Protein AF-A0A948ALK9-F1 (afdb_monomer_lite)

Foldseek 3Di:
DADDDDPAAQADPPQKDWDFAPDADVNGGPIDIDAGDPPGWFKDKDFDDDDQVQFQQQPVDDPVPPPDNRRGTHMDMDTGPPDDDPPPDPDDDDDD

Radius of gyration: 16.86 Å; chains: 1; bounding box: 43×47×36 Å

Secondary structure (DSSP, 8-state):
-BPPPBTTB---TTSS-EE--SS-BTTB---EEPPPPTT--EEEEEE----GGG---SSS--SS-SS-SS-PPPEEEEEE------TT-S------

pLDDT: mean 86.67, std 11.06, range [55.62, 95.69]

Sequence (96 aa):
TFFSQTADNQLANGETTASFNATLIAGNGNLRFSAPGAGNFGFMDLSIAAPAWLKFNWDGVDQGGDGNWLDDDPRARATFGKRRGSDKVIIRREIY

Structure (mmCIF, N/CA/C/O backbone):
data_AF-A0A948ALK9-F1
#
_entry.id   AF-A0A948ALK9-F1
#
loop_
_atom_site.group_PDB
_atom_site.id
_atom_site.type_symbol
_atom_site.label_atom_id
_atom_site.label_alt_id
_atom_site.label_comp_id
_atom_site.label_asym_id
_atom_site.label_entity_id
_atom_site.label_seq_id
_atom_site.pdbx_PDB_ins_code
_atom_site.Cartn_x
_atom_site.Cartn_y
_atom_site.Cartn_z
_atom_site.occupancy
_atom_site.B_iso_or_equiv
_atom_site.auth_seq_id
_atom_site.auth_comp_id
_atom_site.auth_asym_id
_atom_site.auth_atom_id
_atom_site.pdbx_PDB_model_num
ATOM 1 N N . THR A 1 1 ? 7.307 -0.737 5.703 1.00 90.69 1 THR A N 1
ATOM 2 C CA . THR A 1 1 ? 7.859 0.142 6.743 1.00 90.69 1 THR A CA 1
ATOM 3 C C . THR A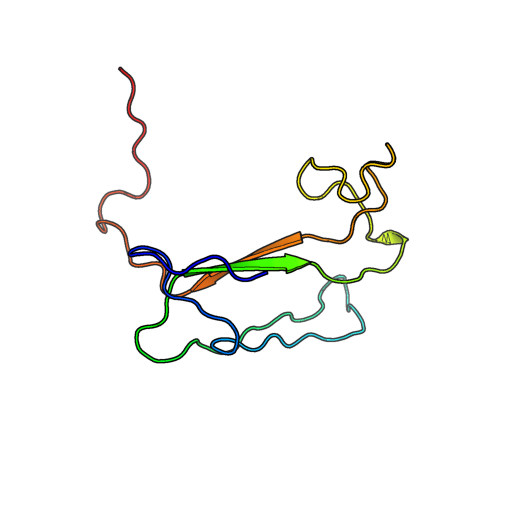 1 1 ? 6.766 0.625 7.665 1.00 90.69 1 THR A C 1
ATOM 5 O O . THR A 1 1 ? 5.825 1.268 7.211 1.00 90.69 1 THR A O 1
ATOM 8 N N . PHE A 1 2 ? 6.881 0.294 8.950 1.00 92.38 2 PHE A N 1
ATOM 9 C CA . PHE A 1 2 ? 6.049 0.873 10.005 1.00 92.38 2 PHE A CA 1
ATOM 10 C C . PHE A 1 2 ? 6.690 2.162 10.516 1.00 92.38 2 PHE A C 1
ATOM 12 O O . PHE A 1 2 ? 7.914 2.296 10.502 1.00 92.38 2 PHE A O 1
ATOM 19 N N . PHE A 1 3 ? 5.857 3.093 10.964 1.00 93.50 3 PHE A N 1
ATOM 20 C CA . PHE A 1 3 ? 6.293 4.357 11.546 1.00 93.50 3 PHE A CA 1
ATOM 21 C C . PHE A 1 3 ? 6.200 4.303 13.069 1.00 93.50 3 PHE A C 1
ATOM 23 O O . PHE A 1 3 ? 5.466 3.480 13.616 1.00 93.50 3 PHE A O 1
ATOM 30 N N . SER A 1 4 ? 6.932 5.191 13.751 1.00 94.06 4 SER A N 1
ATOM 31 C CA . SER A 1 4 ? 6.828 5.326 15.207 1.00 94.06 4 SER A CA 1
ATOM 32 C C . SER A 1 4 ? 5.376 5.563 15.623 1.00 94.06 4 SER A C 1
ATOM 34 O O . SER A 1 4 ? 4.627 6.266 14.931 1.00 94.06 4 SER A O 1
ATOM 36 N N . GLN A 1 5 ? 4.981 4.972 16.750 1.00 93.81 5 GLN A N 1
ATOM 37 C CA . GLN A 1 5 ? 3.638 5.155 17.271 1.00 93.81 5 GLN A CA 1
ATOM 38 C C . GLN A 1 5 ? 3.464 6.571 17.837 1.00 93.81 5 GLN A C 1
ATOM 40 O O . GLN A 1 5 ? 4.328 7.105 18.531 1.00 93.81 5 GLN A O 1
ATOM 45 N N . THR A 1 6 ? 2.321 7.178 17.536 1.00 91.69 6 THR A N 1
ATOM 46 C CA . THR A 1 6 ? 1.892 8.510 17.980 1.00 91.69 6 THR A CA 1
ATOM 47 C C . THR A 1 6 ? 0.401 8.479 18.316 1.00 91.69 6 THR A C 1
ATOM 49 O O . THR A 1 6 ? -0.270 7.477 18.074 1.00 91.69 6 THR A O 1
ATOM 52 N N . ALA A 1 7 ? -0.159 9.579 18.825 1.00 87.31 7 ALA A N 1
ATOM 53 C CA . ALA A 1 7 ? -1.603 9.675 19.070 1.00 87.31 7 ALA A CA 1
ATOM 54 C C . ALA A 1 7 ? -2.458 9.377 17.816 1.00 87.31 7 ALA A C 1
ATOM 56 O O . ALA A 1 7 ? -3.557 8.839 17.939 1.00 87.31 7 ALA A O 1
ATOM 57 N N . ASP A 1 8 ? -1.925 9.661 16.623 1.00 86.94 8 ASP A N 1
ATOM 58 C CA . ASP A 1 8 ? -2.614 9.496 15.337 1.00 86.94 8 ASP A CA 1
ATOM 59 C C . ASP A 1 8 ? -2.186 8.235 14.564 1.00 86.94 8 ASP A C 1
ATOM 61 O O . ASP A 1 8 ? -2.784 7.890 13.542 1.00 86.94 8 ASP A O 1
ATOM 65 N N . ASN A 1 9 ? -1.166 7.522 15.046 1.00 92.81 9 ASN A N 1
ATOM 66 C CA . ASN A 1 9 ? -0.671 6.282 14.459 1.00 92.81 9 ASN A CA 1
ATOM 67 C C . ASN A 1 9 ? -0.340 5.273 15.562 1.00 92.81 9 ASN A C 1
ATOM 69 O O . ASN A 1 9 ? 0.707 5.347 16.187 1.00 92.81 9 ASN A O 1
ATOM 73 N N . GLN A 1 10 ? -1.215 4.306 15.788 1.00 94.62 10 GLN A N 1
ATOM 74 C CA . GLN A 1 10 ? -1.019 3.198 16.725 1.00 94.62 10 GLN A CA 1
ATOM 75 C C . GLN A 1 10 ? -0.677 1.875 16.018 1.00 94.62 10 GLN A C 1
ATOM 77 O O . GLN A 1 10 ? -0.595 0.837 16.667 1.00 94.62 10 GLN A O 1
ATOM 82 N N . LEU A 1 11 ? -0.444 1.879 14.703 1.00 94.69 11 LEU A N 1
ATOM 83 C CA . LEU A 1 11 ? -0.144 0.670 13.943 1.00 94.69 11 LEU A CA 1
ATOM 84 C C . LEU A 1 11 ? 1.323 0.254 14.144 1.00 94.69 11 LEU A C 1
ATOM 86 O O . LEU A 1 11 ? 2.233 0.903 13.630 1.00 94.69 11 LEU A O 1
ATOM 90 N N . ALA A 1 12 ? 1.541 -0.846 14.866 1.00 93.88 12 ALA A N 1
ATOM 91 C CA . ALA A 1 12 ? 2.862 -1.427 15.107 1.00 93.88 12 ALA A CA 1
ATOM 92 C C . ALA A 1 12 ? 3.181 -2.601 14.166 1.00 93.88 12 ALA A C 1
ATOM 94 O O . ALA A 1 12 ? 2.307 -3.158 13.498 1.00 93.88 12 ALA A O 1
ATOM 95 N N . ASN A 1 13 ? 4.458 -2.998 14.138 1.00 92.38 13 ASN A N 1
ATOM 96 C CA . ASN A 1 13 ? 4.891 -4.191 13.417 1.00 92.38 13 ASN A CA 1
ATOM 97 C C . ASN A 1 13 ? 4.217 -5.452 13.985 1.00 92.38 13 ASN A C 1
ATOM 99 O O . ASN A 1 13 ? 4.145 -5.617 15.198 1.00 92.38 13 ASN A O 1
ATOM 103 N N . GLY A 1 14 ? 3.762 -6.346 13.107 1.00 91.88 14 GLY A N 1
ATOM 104 C CA . GLY A 1 14 ? 3.054 -7.576 13.485 1.00 91.88 14 GLY A CA 1
ATOM 105 C C . GLY A 1 14 ? 1.540 -7.425 13.659 1.00 91.88 14 GLY A C 1
ATOM 106 O O . GLY A 1 14 ? 0.842 -8.432 13.703 1.00 91.88 14 GLY A O 1
ATOM 107 N N . GLU A 1 15 ? 1.010 -6.200 13.674 1.00 94.25 15 GLU A N 1
ATOM 108 C CA . GLU A 1 15 ? -0.433 -5.965 13.820 1.00 94.25 15 GLU A CA 1
ATOM 109 C C . GLU A 1 15 ? -1.225 -6.281 12.554 1.00 94.25 15 GLU A C 1
ATOM 111 O O . GLU A 1 15 ? -2.391 -6.646 12.612 1.00 94.25 15 GLU A O 1
ATOM 116 N N . THR A 1 16 ? -0.593 -6.174 11.390 1.00 94.25 16 THR A N 1
ATOM 117 C CA . THR A 1 16 ? -1.193 -6.543 10.111 1.00 94.25 16 THR A CA 1
ATOM 118 C C . THR A 1 16 ? -0.246 -7.439 9.333 1.00 94.25 16 THR A C 1
ATOM 120 O O . THR A 1 16 ? 0.963 -7.219 9.308 1.00 94.25 16 THR A O 1
ATOM 123 N N . THR A 1 17 ? -0.809 -8.421 8.637 1.00 92.88 17 THR A N 1
ATOM 124 C CA . THR A 1 17 ? -0.078 -9.327 7.751 1.00 92.88 17 THR A CA 1
ATOM 125 C C . THR A 1 17 ? -0.504 -9.079 6.312 1.00 92.88 17 THR A C 1
ATOM 127 O O . THR A 1 17 ? -1.699 -9.062 6.015 1.00 92.88 17 THR A O 1
ATOM 130 N N . ALA A 1 18 ? 0.467 -8.871 5.423 1.00 91.19 18 ALA A N 1
ATOM 131 C CA . ALA A 1 18 ? 0.224 -8.742 3.991 1.00 91.19 18 ALA A CA 1
ATOM 132 C C . ALA A 1 18 ? 0.164 -10.122 3.319 1.00 91.19 18 ALA A C 1
ATOM 134 O O . ALA A 1 18 ? 0.903 -11.036 3.679 1.00 91.19 18 ALA A O 1
ATOM 135 N N . SER A 1 19 ? -0.684 -10.258 2.304 1.00 91.25 19 SER A N 1
ATOM 136 C CA . SER A 1 19 ? -0.737 -11.420 1.413 1.00 91.25 19 SER A CA 1
ATOM 137 C C . SER A 1 19 ? -0.995 -10.956 -0.016 1.00 91.25 19 SER A C 1
ATOM 139 O O . SER A 1 19 ? -1.744 -10.004 -0.227 1.00 91.25 19 SER A O 1
ATOM 141 N N . PHE A 1 20 ? -0.356 -11.593 -0.993 1.00 89.88 20 PHE A N 1
ATOM 142 C CA . PHE A 1 20 ? -0.528 -11.285 -2.410 1.00 89.88 20 PHE A CA 1
ATOM 143 C C . PHE A 1 20 ? -0.169 -12.505 -3.267 1.00 89.88 20 PHE A C 1
ATOM 145 O O . PHE A 1 20 ? 0.508 -13.428 -2.813 1.00 89.88 20 PHE A O 1
ATOM 152 N N . ASN A 1 21 ? -0.623 -12.498 -4.513 1.00 88.19 21 ASN A N 1
ATOM 153 C CA . ASN A 1 21 ? -0.279 -13.483 -5.526 1.00 88.19 21 ASN A CA 1
ATOM 154 C C . ASN A 1 21 ? 1.039 -13.081 -6.196 1.00 88.19 21 ASN A C 1
ATOM 156 O O . ASN A 1 21 ? 1.153 -11.969 -6.710 1.00 88.19 21 ASN A O 1
ATOM 160 N N . ALA A 1 22 ? 2.005 -14.000 -6.258 1.00 80.69 22 ALA A N 1
ATOM 161 C CA . ALA A 1 22 ? 3.287 -13.751 -6.922 1.00 80.69 22 ALA A CA 1
ATOM 162 C C . ALA A 1 22 ? 3.133 -13.460 -8.428 1.00 80.69 22 ALA A C 1
ATOM 164 O O . ALA A 1 22 ? 3.880 -12.665 -8.992 1.00 80.69 22 ALA A O 1
ATOM 165 N N . THR A 1 23 ? 2.151 -14.086 -9.082 1.00 85.38 23 THR A N 1
ATOM 166 C CA . THR A 1 23 ? 1.821 -13.826 -10.487 1.00 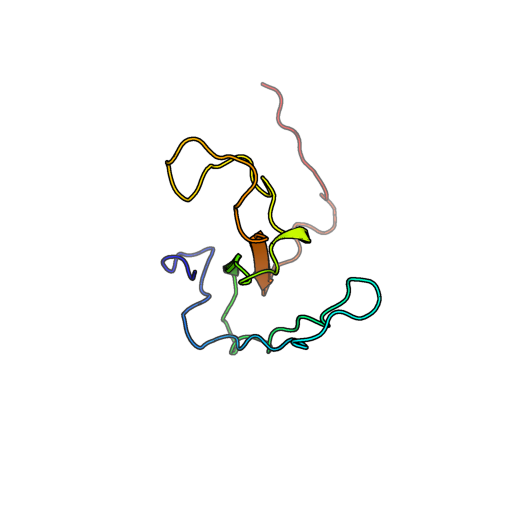85.38 23 THR A CA 1
ATOM 167 C C . THR A 1 23 ? 0.677 -12.827 -10.585 1.00 85.38 23 THR A C 1
ATOM 169 O O . THR A 1 23 ? -0.406 -13.047 -10.040 1.00 85.38 23 THR A O 1
ATOM 172 N N . LEU A 1 24 ? 0.911 -11.749 -11.329 1.00 84.69 24 LEU A N 1
ATOM 173 C CA . LEU A 1 24 ? -0.101 -10.744 -11.629 1.00 84.69 24 LEU A CA 1
ATOM 174 C C . LEU A 1 24 ? -0.979 -11.225 -12.791 1.00 84.69 24 LEU A C 1
ATOM 176 O O . LEU A 1 24 ? -0.469 -11.545 -13.863 1.00 84.69 24 LEU A O 1
ATOM 180 N N . ILE A 1 25 ? -2.299 -11.230 -12.604 1.00 89.06 25 ILE A N 1
ATOM 181 C CA . ILE A 1 25 ? -3.269 -11.511 -13.673 1.00 89.06 25 ILE A CA 1
ATOM 182 C C . ILE A 1 25 ? -3.899 -10.185 -14.087 1.00 89.06 25 ILE A C 1
ATOM 184 O O . ILE A 1 25 ? -4.546 -9.532 -13.271 1.00 89.06 25 ILE A O 1
ATOM 188 N N . ALA A 1 26 ? -3.660 -9.758 -15.331 1.00 88.25 26 ALA A N 1
ATOM 189 C CA . ALA A 1 26 ? -4.055 -8.434 -15.828 1.00 88.25 26 ALA A CA 1
ATOM 190 C C . ALA A 1 26 ? -3.591 -7.276 -14.911 1.00 88.25 26 ALA A C 1
ATOM 192 O O . ALA A 1 26 ? -4.330 -6.330 -14.654 1.00 88.25 26 ALA A O 1
ATOM 193 N N . GLY A 1 27 ? -2.372 -7.385 -14.366 1.00 81.94 27 GLY A N 1
ATOM 194 C CA . GLY A 1 27 ? -1.800 -6.390 -13.450 1.00 81.94 27 GLY A CA 1
ATOM 195 C C . GLY A 1 27 ? -2.312 -6.465 -12.006 1.00 81.94 27 GLY A C 1
ATOM 196 O O . GLY A 1 27 ? -1.901 -5.658 -11.178 1.00 81.94 27 GLY A O 1
ATOM 197 N N . ASN A 1 28 ? -3.173 -7.429 -11.666 1.00 86.88 28 ASN A N 1
ATOM 198 C CA . ASN A 1 28 ? -3.721 -7.574 -10.321 1.00 86.88 28 ASN A CA 1
ATOM 199 C C . ASN A 1 28 ? -3.055 -8.731 -9.557 1.00 86.88 28 ASN A C 1
ATOM 201 O O . ASN A 1 28 ? -3.154 -9.893 -9.955 1.00 86.88 28 ASN A O 1
ATOM 205 N N . GLY A 1 29 ? -2.401 -8.402 -8.439 1.00 88.44 29 GLY A N 1
ATOM 206 C CA . GLY A 1 29 ? -1.779 -9.354 -7.509 1.00 88.44 29 GLY A CA 1
ATOM 207 C C . GLY A 1 29 ? -2.628 -9.681 -6.281 1.00 88.44 29 GLY A C 1
ATOM 208 O O . GLY A 1 29 ? -2.163 -10.390 -5.400 1.00 88.44 29 GLY A O 1
ATOM 209 N N . ASN A 1 30 ? -3.856 -9.167 -6.188 1.00 92.06 30 ASN A N 1
ATOM 210 C CA . ASN A 1 30 ? -4.776 -9.377 -5.067 1.00 92.06 30 ASN A CA 1
ATOM 211 C C . ASN A 1 30 ? -4.127 -9.102 -3.695 1.00 92.06 30 ASN A C 1
ATOM 213 O O . ASN A 1 30 ? -4.271 -9.893 -2.764 1.00 92.06 30 ASN A O 1
ATOM 217 N N . LEU A 1 31 ? -3.392 -7.988 -3.589 1.00 90.38 31 LEU A N 1
ATOM 218 C CA . LEU A 1 31 ? -2.767 -7.556 -2.341 1.00 90.38 31 LEU A CA 1
ATOM 219 C C . LEU A 1 31 ? -3.838 -7.305 -1.273 1.00 90.38 31 LEU A C 1
ATOM 221 O O . LEU A 1 31 ? -4.751 -6.499 -1.463 1.00 90.38 31 LEU A O 1
ATOM 225 N N . ARG A 1 32 ? -3.708 -7.986 -0.138 1.00 93.00 32 ARG A N 1
ATOM 226 C CA . ARG A 1 32 ? -4.606 -7.888 1.014 1.00 93.00 32 ARG A CA 1
ATOM 227 C C . ARG A 1 32 ? -3.815 -7.760 2.301 1.00 93.00 32 ARG A C 1
ATOM 229 O O . ARG A 1 32 ? -2.723 -8.307 2.425 1.00 93.00 32 ARG A O 1
ATOM 236 N N . PHE A 1 33 ? -4.433 -7.106 3.273 1.00 93.81 33 PHE A N 1
ATOM 237 C CA . PHE A 1 33 ? -3.935 -6.982 4.634 1.00 93.81 33 PHE A CA 1
ATOM 238 C C . PHE A 1 33 ? -4.944 -7.592 5.606 1.00 93.81 33 PHE A C 1
ATOM 240 O O . PHE A 1 33 ? -6.153 -7.440 5.412 1.00 93.81 33 PHE A O 1
ATOM 247 N N . SER A 1 34 ? -4.464 -8.283 6.640 1.00 94.88 34 SER A N 1
ATOM 248 C CA . SER A 1 34 ? -5.319 -8.665 7.764 1.00 94.88 34 SER A CA 1
ATOM 249 C C . SER A 1 34 ? -5.800 -7.420 8.512 1.00 94.88 34 SER A C 1
ATOM 251 O O . SER A 1 34 ? -5.142 -6.381 8.511 1.00 94.88 34 SER A O 1
ATOM 253 N N . ALA A 1 35 ? -6.956 -7.516 9.166 1.00 92.69 35 ALA A N 1
ATOM 254 C CA . ALA A 1 35 ? 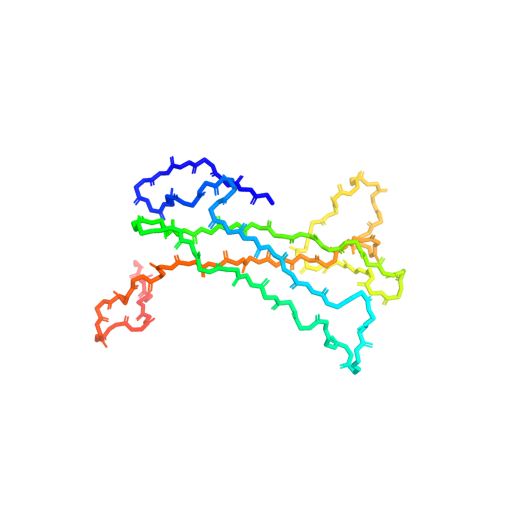-7.383 -6.456 10.069 1.00 92.69 35 ALA A CA 1
ATOM 255 C C . ALA A 1 35 ? -6.373 -6.332 11.230 1.00 92.69 35 ALA A C 1
ATOM 257 O O . ALA A 1 35 ? -5.998 -7.368 11.787 1.00 92.69 35 ALA A O 1
ATOM 258 N N . PRO A 1 36 ? -5.947 -5.110 11.598 1.00 93.50 36 PRO A N 1
ATOM 259 C CA . PRO A 1 36 ? -5.166 -4.887 12.806 1.00 93.50 36 PRO A CA 1
ATOM 260 C C . PRO A 1 36 ? -5.911 -5.293 14.077 1.00 93.50 36 PRO A C 1
ATOM 262 O O . PRO A 1 36 ? -7.145 -5.335 14.087 1.00 93.50 36 PRO A O 1
ATOM 265 N N . GLY A 1 37 ? -5.167 -5.555 15.157 1.00 89.44 37 GLY A N 1
ATOM 266 C CA . GLY A 1 37 ? -5.740 -5.824 16.475 1.00 89.44 37 GLY A CA 1
ATOM 267 C C . GLY A 1 37 ? -6.674 -4.711 16.974 1.00 89.44 37 GLY A C 1
ATOM 268 O O . GLY A 1 37 ? -6.641 -3.568 16.511 1.00 89.44 37 GLY A O 1
ATOM 269 N N . ALA A 1 38 ? -7.541 -5.042 17.935 1.00 88.81 38 ALA A N 1
ATOM 270 C CA . ALA A 1 38 ? -8.483 -4.080 18.503 1.00 88.81 38 ALA A CA 1
ATOM 271 C C . ALA A 1 38 ? -7.746 -2.865 19.095 1.00 88.81 38 ALA A C 1
ATOM 273 O O . ALA A 1 38 ? -6.842 -3.016 19.909 1.00 88.81 38 ALA A O 1
ATOM 274 N N . GLY A 1 39 ? -8.156 -1.659 18.694 1.00 87.12 39 GLY A N 1
ATOM 275 C CA . GLY A 1 39 ? -7.513 -0.411 19.120 1.00 87.12 39 GLY A CA 1
ATOM 276 C C . GLY A 1 39 ? -6.333 0.033 18.251 1.00 87.12 39 GLY A C 1
ATOM 277 O O . GLY A 1 39 ? -5.889 1.168 18.405 1.00 87.12 39 GLY A O 1
ATOM 278 N N . ASN A 1 40 ? -5.894 -0.783 17.287 1.00 92.44 40 ASN A N 1
ATOM 279 C CA . ASN A 1 40 ? -4.772 -0.458 16.412 1.00 92.44 40 ASN A CA 1
ATOM 280 C C . ASN A 1 40 ? -5.265 0.208 15.121 1.00 92.44 40 ASN A C 1
ATOM 282 O O . ASN A 1 40 ? -6.081 -0.325 14.368 1.00 92.44 40 ASN A O 1
ATOM 286 N N . PHE A 1 41 ? -4.778 1.418 14.874 1.00 92.75 41 PHE A N 1
ATOM 287 C CA . PHE A 1 41 ? -5.108 2.250 13.716 1.00 92.75 41 PHE A CA 1
ATOM 288 C C . PHE A 1 41 ? -3.862 2.997 13.266 1.00 92.75 41 PHE A C 1
ATOM 290 O O . PHE A 1 41 ? -2.929 3.150 14.043 1.00 92.75 41 PHE A O 1
ATOM 297 N N . GLY A 1 42 ? -3.838 3.498 12.039 1.00 93.62 42 GLY A N 1
ATOM 298 C CA . GLY A 1 42 ? -2.689 4.232 11.524 1.00 93.62 42 GLY A CA 1
ATOM 299 C C . GLY A 1 42 ? -2.299 3.767 10.136 1.00 93.62 42 GLY A C 1
ATOM 300 O O . GLY A 1 42 ? -3.162 3.378 9.352 1.00 93.62 42 GLY A O 1
ATOM 301 N N . PHE A 1 43 ? -1.015 3.832 9.805 1.00 93.94 43 PHE A N 1
ATOM 302 C CA . PHE A 1 43 ? -0.558 3.583 8.442 1.00 93.94 43 PHE A CA 1
ATOM 303 C C . PHE A 1 43 ? 0.824 2.944 8.385 1.00 93.94 43 PHE A C 1
ATOM 305 O O . PHE A 1 43 ? 1.632 3.041 9.308 1.00 93.94 43 PHE A O 1
ATOM 312 N N . MET A 1 44 ? 1.096 2.306 7.254 1.00 93.75 44 MET A N 1
ATOM 313 C CA . MET A 1 44 ? 2.415 1.807 6.904 1.00 93.75 44 MET A CA 1
ATOM 314 C C . MET A 1 44 ? 2.667 2.017 5.416 1.00 93.75 44 MET A C 1
ATOM 316 O O . MET A 1 44 ? 1.736 1.955 4.609 1.00 93.75 44 MET A O 1
ATOM 320 N N . ASP A 1 45 ? 3.932 2.205 5.065 1.00 92.94 45 ASP A N 1
ATOM 321 C CA . ASP A 1 45 ? 4.352 2.225 3.667 1.00 92.94 45 ASP A CA 1
ATOM 322 C C . ASP A 1 45 ? 4.807 0.834 3.260 1.00 92.94 45 ASP A C 1
ATOM 324 O O . ASP A 1 45 ? 5.412 0.105 4.049 1.00 92.94 45 ASP A O 1
ATOM 328 N N . LEU A 1 46 ? 4.510 0.444 2.033 1.00 90.25 46 LEU A N 1
ATOM 329 C CA . LEU A 1 46 ? 4.960 -0.807 1.453 1.00 90.25 46 LEU A CA 1
ATOM 330 C C . LEU A 1 46 ? 5.716 -0.539 0.156 1.00 90.25 46 LEU A C 1
ATOM 332 O O . LEU A 1 46 ? 5.400 0.393 -0.580 1.00 90.25 46 LEU A O 1
ATOM 336 N N . SER A 1 47 ? 6.696 -1.396 -0.094 1.00 90.38 47 SER A N 1
ATOM 337 C CA . SER A 1 47 ? 7.353 -1.556 -1.383 1.00 90.38 47 SER A CA 1
ATOM 338 C C . SER A 1 47 ? 7.256 -3.030 -1.764 1.00 90.38 47 SER A C 1
ATOM 340 O O . SER A 1 47 ? 7.313 -3.896 -0.882 1.00 90.38 47 SER A O 1
ATOM 342 N N . ILE A 1 48 ? 7.048 -3.314 -3.046 1.00 85.44 48 ILE A N 1
ATOM 343 C CA . ILE A 1 48 ? 6.954 -4.678 -3.568 1.00 85.44 48 ILE A CA 1
ATOM 344 C C . ILE A 1 48 ? 8.086 -4.870 -4.560 1.00 85.44 48 ILE A C 1
ATOM 346 O O . ILE A 1 48 ? 8.119 -4.179 -5.570 1.00 85.44 48 ILE A O 1
ATOM 350 N N . ALA A 1 49 ? 8.948 -5.855 -4.305 1.00 87.62 49 ALA A N 1
ATOM 351 C CA . ALA A 1 49 ? 9.970 -6.261 -5.260 1.00 87.62 49 ALA A CA 1
ATOM 352 C C . ALA A 1 49 ? 9.304 -6.632 -6.590 1.00 87.62 49 ALA A C 1
ATOM 354 O O . ALA A 1 49 ? 8.559 -7.616 -6.672 1.00 87.62 49 ALA A O 1
ATOM 355 N N . ALA A 1 50 ? 9.542 -5.819 -7.613 1.00 83.75 50 ALA A N 1
ATOM 356 C CA . ALA A 1 50 ? 8.830 -5.915 -8.870 1.00 83.75 50 ALA A CA 1
ATOM 357 C C . ALA A 1 50 ? 9.732 -6.415 -10.005 1.00 83.75 50 ALA A C 1
ATOM 359 O O . ALA A 1 50 ? 10.945 -6.186 -10.010 1.00 83.75 50 ALA A O 1
ATOM 360 N N . PRO A 1 51 ? 9.156 -7.093 -11.015 1.00 86.19 51 PRO A N 1
ATOM 361 C CA . PRO A 1 51 ? 9.862 -7.354 -12.261 1.00 86.19 51 PRO A CA 1
ATOM 362 C C . PRO A 1 51 ? 10.344 -6.052 -12.910 1.00 86.19 51 PRO A C 1
ATOM 364 O O . PRO A 1 51 ? 9.687 -5.021 -12.788 1.00 86.19 51 PRO A O 1
ATOM 367 N N . ALA A 1 52 ? 11.429 -6.118 -13.687 1.00 90.62 52 ALA A N 1
ATOM 368 C CA . ALA A 1 52 ? 12.049 -4.936 -14.296 1.00 90.62 52 ALA A CA 1
ATOM 369 C C . ALA A 1 52 ? 11.082 -4.055 -15.108 1.00 90.62 52 ALA A C 1
ATOM 371 O O . ALA A 1 52 ? 11.208 -2.840 -15.100 1.00 90.62 52 ALA A O 1
ATOM 372 N N . TRP A 1 53 ? 10.087 -4.652 -15.766 1.00 89.00 53 TRP A N 1
ATOM 373 C CA . TRP A 1 53 ? 9.095 -3.922 -16.561 1.00 89.00 53 TRP A CA 1
ATOM 374 C C . TRP A 1 53 ? 8.086 -3.110 -15.730 1.00 89.00 53 TRP A C 1
ATOM 376 O O . TRP A 1 53 ? 7.352 -2.309 -16.300 1.00 89.00 53 TRP A O 1
ATOM 386 N N . LEU A 1 54 ? 8.013 -3.329 -14.413 1.00 88.00 54 LEU A N 1
ATOM 387 C CA . LEU A 1 54 ? 7.127 -2.613 -13.488 1.00 88.00 54 LEU A CA 1
ATOM 388 C C . LEU A 1 54 ? 7.894 -1.603 -12.615 1.00 88.00 54 LEU A C 1
ATOM 390 O O . LEU A 1 54 ? 7.293 -0.881 -11.819 1.00 88.00 54 LEU A O 1
ATOM 394 N N . LYS A 1 55 ? 9.219 -1.542 -12.763 1.00 93.44 55 LYS A N 1
ATOM 395 C CA . LYS A 1 55 ? 10.040 -0.540 -12.091 1.00 93.44 55 LYS A CA 1
ATOM 396 C C . LYS A 1 55 ? 9.854 0.826 -12.748 1.00 93.44 55 LYS A C 1
ATOM 398 O O . LYS A 1 55 ? 9.748 0.912 -13.972 1.00 93.44 55 LYS A O 1
ATOM 403 N N . PHE A 1 56 ? 9.722 1.864 -11.926 1.00 94.62 56 PHE A N 1
ATOM 404 C CA . PHE A 1 56 ? 9.460 3.234 -12.371 1.00 94.62 56 PHE A CA 1
ATOM 405 C C . PHE A 1 56 ? 9.637 4.238 -11.220 1.00 94.62 56 PHE A C 1
ATOM 407 O O . PHE A 1 56 ? 9.705 3.848 -10.060 1.00 94.62 56 PHE A O 1
ATOM 414 N N . ASN A 1 57 ? 9.605 5.540 -11.522 1.00 94.50 57 ASN A N 1
ATOM 415 C CA . ASN A 1 57 ? 9.535 6.595 -10.510 1.00 94.50 57 ASN A CA 1
ATOM 416 C C . ASN A 1 57 ? 8.119 6.715 -9.906 1.00 94.50 57 ASN A C 1
ATOM 418 O O . ASN A 1 57 ? 7.303 7.521 -10.361 1.00 94.50 57 ASN A O 1
ATOM 422 N N . TRP A 1 58 ? 7.792 5.888 -8.914 1.00 91.75 58 TRP A N 1
ATOM 423 C CA . TRP A 1 58 ? 6.432 5.808 -8.362 1.00 91.75 58 TRP A CA 1
ATOM 424 C C . TRP A 1 58 ? 6.047 6.957 -7.423 1.00 91.75 58 TRP A C 1
ATOM 426 O O . TRP A 1 58 ? 4.863 7.283 -7.325 1.00 91.75 58 TRP A O 1
ATOM 436 N N . ASP A 1 59 ? 7.011 7.557 -6.724 1.00 91.06 59 ASP A N 1
ATOM 437 C CA . ASP A 1 59 ? 6.767 8.567 -5.684 1.00 91.06 59 ASP A CA 1
ATOM 438 C C . ASP A 1 59 ? 7.598 9.853 -5.841 1.00 91.06 59 ASP A C 1
ATOM 440 O O . ASP A 1 59 ? 7.485 10.765 -5.019 1.00 91.06 59 ASP A O 1
ATOM 444 N N . GLY A 1 60 ? 8.380 9.972 -6.916 1.00 92.19 60 GLY A N 1
ATOM 445 C CA . GLY A 1 60 ? 9.217 11.137 -7.194 1.00 92.19 60 GLY A CA 1
ATOM 446 C C . GLY A 1 60 ? 10.583 11.114 -6.502 1.00 92.19 60 GLY A C 1
ATOM 447 O O . GLY A 1 60 ? 11.284 12.123 -6.570 1.00 92.19 60 GLY A O 1
ATOM 448 N N . VAL A 1 61 ? 10.958 10.021 -5.834 1.00 92.62 61 VAL A N 1
ATOM 449 C CA . VAL A 1 61 ? 12.211 9.890 -5.077 1.00 92.62 61 VAL A CA 1
ATOM 450 C C . VAL A 1 61 ? 13.071 8.796 -5.697 1.00 92.62 61 VAL A C 1
ATOM 452 O O . VAL A 1 61 ? 12.590 7.683 -5.819 1.00 92.62 61 VAL A O 1
ATOM 455 N N . ASP A 1 62 ? 14.339 9.085 -5.997 1.00 93.81 62 ASP A N 1
ATOM 456 C CA . ASP A 1 62 ? 15.344 8.063 -6.330 1.00 93.81 62 ASP A CA 1
ATOM 457 C C . ASP A 1 62 ? 15.778 7.352 -5.042 1.00 93.81 62 ASP A C 1
ATOM 459 O O . ASP A 1 62 ? 16.396 7.957 -4.157 1.00 93.81 62 ASP A O 1
ATOM 463 N N . GLN A 1 63 ? 15.400 6.084 -4.895 1.00 91.31 63 GLN A N 1
ATOM 464 C CA . GLN A 1 63 ? 15.638 5.359 -3.646 1.00 91.31 63 GLN A CA 1
ATOM 465 C C . GLN A 1 63 ? 16.994 4.661 -3.609 1.00 91.31 63 GLN A C 1
ATOM 467 O O . GLN A 1 63 ? 17.468 4.347 -2.511 1.00 91.31 63 GLN A O 1
ATOM 472 N N . GLY A 1 64 ? 17.620 4.455 -4.769 1.00 90.75 64 GLY A N 1
ATOM 473 C CA . GLY A 1 64 ? 19.016 4.042 -4.884 1.00 90.75 64 GLY A CA 1
ATOM 474 C C . GLY A 1 64 ? 19.990 5.193 -4.623 1.00 90.75 64 GLY A C 1
ATOM 475 O O . GLY A 1 64 ? 21.102 4.962 -4.146 1.00 90.75 64 GLY A O 1
ATOM 476 N N . GLY A 1 65 ? 19.561 6.430 -4.883 1.00 94.69 65 GLY A N 1
ATOM 477 C CA . GLY A 1 65 ? 20.410 7.618 -4.854 1.00 94.69 65 GLY A CA 1
ATOM 478 C C . GLY A 1 65 ? 21.516 7.568 -5.911 1.00 94.69 65 GLY A C 1
ATOM 479 O O . GLY A 1 65 ? 22.586 8.146 -5.702 1.00 94.69 65 GLY A O 1
ATOM 480 N N . ASP A 1 66 ? 21.299 6.829 -6.998 1.00 95.69 66 ASP A N 1
ATOM 481 C CA . ASP A 1 66 ? 22.289 6.546 -8.037 1.00 95.69 66 ASP A CA 1
ATOM 482 C C . ASP A 1 66 ? 22.082 7.378 -9.316 1.00 95.69 66 ASP A C 1
ATOM 484 O O . ASP A 1 66 ? 22.896 7.324 -10.243 1.00 95.69 66 ASP A O 1
ATOM 488 N N . GLY A 1 67 ? 21.037 8.210 -9.347 1.00 94.94 67 GLY A N 1
ATOM 489 C CA . GLY A 1 67 ? 20.676 9.049 -10.480 1.00 94.94 67 GLY A CA 1
ATOM 490 C C . GLY A 1 67 ? 19.854 8.328 -11.547 1.00 94.94 67 GLY A C 1
ATOM 491 O O . GLY A 1 67 ? 19.505 8.960 -12.550 1.00 94.94 67 GLY A O 1
ATOM 492 N N . ASN A 1 68 ? 19.517 7.052 -11.356 1.00 94.56 68 ASN A N 1
ATOM 493 C CA . ASN A 1 68 ? 18.529 6.347 -12.152 1.00 94.56 68 ASN A CA 1
ATOM 494 C C . ASN A 1 68 ? 17.159 6.469 -11.480 1.00 94.56 68 ASN A C 1
ATOM 496 O O . ASN A 1 68 ? 16.895 5.921 -10.428 1.00 94.56 68 ASN A O 1
ATOM 500 N N . TRP A 1 69 ? 16.251 7.215 -12.099 1.00 93.19 69 TRP A N 1
ATOM 501 C CA . TRP A 1 69 ? 14.952 7.500 -11.486 1.00 93.19 69 TRP A CA 1
ATOM 502 C C . TRP A 1 69 ? 13.896 6.446 -11.837 1.00 93.19 69 TRP A C 1
ATOM 504 O O . TRP A 1 69 ? 12.764 6.542 -11.380 1.00 93.19 69 TRP A O 1
ATOM 514 N N . LEU A 1 70 ? 14.199 5.505 -12.738 1.00 94.44 70 LEU A N 1
ATOM 515 C CA . LEU A 1 70 ? 13.202 4.636 -13.378 1.00 94.44 70 LEU A CA 1
ATOM 516 C C . LEU A 1 70 ? 13.354 3.152 -13.016 1.00 94.44 70 LEU A C 1
ATOM 518 O O . LEU A 1 70 ? 12.729 2.309 -13.655 1.00 94.44 70 LEU A O 1
ATOM 522 N N . ASP A 1 71 ? 14.162 2.814 -12.017 1.00 94.75 71 ASP A N 1
ATOM 523 C CA . ASP A 1 71 ? 14.436 1.437 -11.586 1.00 94.75 71 ASP A CA 1
ATOM 524 C C . ASP A 1 71 ? 13.959 1.116 -10.160 1.00 94.75 71 ASP A C 1
ATOM 526 O O . ASP A 1 71 ? 14.261 0.042 -9.616 1.00 94.75 71 ASP A O 1
ATOM 530 N N . ASP A 1 72 ? 13.127 1.989 -9.605 1.00 94.19 72 ASP A N 1
ATOM 531 C CA . ASP A 1 72 ? 12.538 1.834 -8.286 1.00 94.19 72 ASP A CA 1
ATOM 532 C C . ASP A 1 72 ? 11.319 0.900 -8.272 1.00 94.19 72 ASP A C 1
ATOM 534 O O . ASP A 1 72 ? 10.521 0.819 -9.215 1.00 94.19 72 ASP A O 1
ATOM 538 N N . ASP A 1 73 ? 11.174 0.174 -7.163 1.00 92.94 73 ASP A N 1
ATOM 539 C CA . ASP A 1 73 ? 10.049 -0.727 -6.919 1.00 92.94 73 ASP A CA 1
ATOM 540 C C . ASP A 1 73 ? 8.742 0.054 -6.641 1.00 92.94 73 ASP A C 1
ATOM 542 O O . ASP A 1 73 ? 8.775 1.121 -6.021 1.00 92.94 73 ASP A O 1
ATOM 546 N N . PRO A 1 74 ? 7.564 -0.478 -7.026 1.00 90.50 74 PRO A N 1
ATOM 547 C CA . PRO A 1 74 ? 6.265 0.098 -6.697 1.00 90.50 74 PRO A CA 1
ATOM 548 C C . PRO A 1 74 ? 6.073 0.337 -5.205 1.00 90.50 74 PRO A C 1
ATOM 550 O O . PRO A 1 74 ? 6.249 -0.570 -4.385 1.00 90.50 74 PRO A O 1
ATOM 553 N N . ARG A 1 75 ? 5.610 1.544 -4.869 1.00 90.19 75 ARG A N 1
ATOM 554 C CA . ARG A 1 75 ? 5.339 1.972 -3.495 1.00 90.19 75 ARG A CA 1
ATOM 555 C C . ARG A 1 75 ? 3.893 2.380 -3.290 1.00 90.19 75 ARG A C 1
ATOM 557 O O . ARG A 1 75 ? 3.255 2.962 -4.163 1.00 90.19 75 ARG A O 1
ATOM 564 N N . ALA A 1 76 ? 3.374 2.083 -2.105 1.00 89.31 76 ALA A N 1
ATOM 565 C CA . ALA A 1 76 ? 2.035 2.486 -1.694 1.00 89.31 76 ALA A CA 1
ATOM 566 C C . ALA A 1 76 ? 1.943 2.640 -0.172 1.00 89.31 76 ALA A C 1
ATOM 568 O O . ALA A 1 76 ? 2.749 2.088 0.574 1.00 89.31 76 ALA A O 1
ATOM 569 N N . ARG A 1 77 ? 0.909 3.350 0.293 1.00 92.25 77 ARG A N 1
ATOM 570 C CA . ARG A 1 77 ? 0.563 3.461 1.716 1.00 92.25 77 ARG A CA 1
ATOM 571 C C . ARG A 1 77 ? -0.717 2.693 2.021 1.00 92.25 77 ARG A C 1
ATOM 573 O O . ARG A 1 77 ? -1.763 2.975 1.440 1.00 92.25 77 ARG A O 1
ATOM 580 N N . ALA A 1 78 ? -0.654 1.784 2.989 1.00 92.19 78 ALA A N 1
ATOM 581 C CA . ALA A 1 78 ? -1.829 1.158 3.589 1.00 92.19 78 ALA A CA 1
ATOM 582 C C . ALA A 1 78 ? -2.250 1.945 4.839 1.00 92.19 78 ALA A C 1
ATOM 584 O O . ALA A 1 78 ? -1.403 2.386 5.614 1.00 92.19 78 ALA A O 1
ATOM 585 N N . THR A 1 79 ? -3.553 2.155 5.036 1.00 92.81 79 THR A N 1
ATOM 586 C CA . THR A 1 79 ? -4.098 2.910 6.179 1.00 92.81 79 THR A CA 1
ATOM 587 C C . THR A 1 79 ? -5.268 2.159 6.800 1.00 92.81 79 THR A C 1
ATOM 589 O O . THR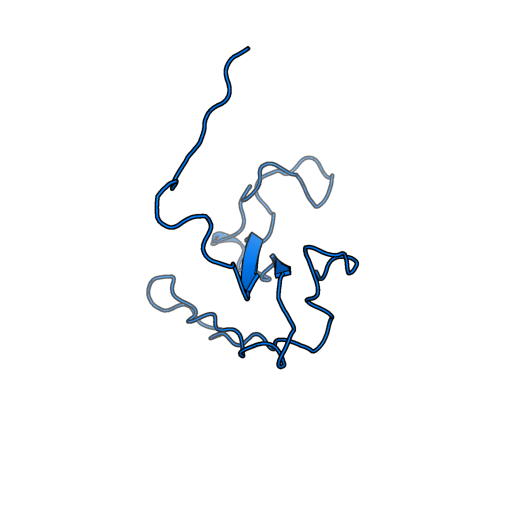 A 1 79 ? -6.167 1.707 6.094 1.00 92.81 79 THR A O 1
ATOM 592 N N . PHE A 1 80 ? -5.283 2.080 8.127 1.00 91.75 80 PHE A N 1
ATOM 593 C CA . PHE A 1 80 ? -6.267 1.368 8.931 1.00 91.75 80 PHE A CA 1
ATOM 594 C C . PHE A 1 80 ? -6.903 2.295 9.956 1.00 91.75 80 PHE A C 1
ATOM 596 O O . PHE A 1 80 ? -6.268 3.219 10.462 1.00 91.75 80 PHE A O 1
ATOM 603 N N . GLY A 1 81 ? -8.167 2.031 10.288 1.00 85.06 81 GLY A N 1
ATOM 604 C CA . GLY A 1 81 ? -8.861 2.766 11.343 1.00 85.06 81 GLY A CA 1
ATOM 605 C C . GLY A 1 81 ? -9.007 4.263 11.063 1.00 85.06 81 GLY A C 1
ATOM 606 O O . GLY A 1 81 ? -9.108 5.041 12.010 1.00 85.06 81 GLY A O 1
ATOM 607 N N . LYS A 1 82 ? -9.027 4.676 9.783 1.00 70.38 82 LYS A N 1
ATOM 608 C CA . LYS A 1 82 ? -9.321 6.058 9.388 1.00 70.38 82 LYS A CA 1
ATOM 609 C C . LYS A 1 82 ? -10.709 6.407 9.925 1.00 70.38 82 LYS A C 1
ATOM 611 O O . LYS A 1 82 ? -11.724 5.967 9.388 1.00 70.38 82 LYS A O 1
ATOM 616 N N . ARG A 1 83 ? -10.743 7.138 11.039 1.00 63.88 83 ARG A N 1
ATOM 617 C CA . ARG A 1 83 ? -11.992 7.585 11.652 1.00 63.88 83 ARG A CA 1
ATOM 618 C C . ARG A 1 83 ? -12.668 8.540 10.675 1.00 63.88 83 ARG A C 1
ATOM 620 O O . ARG A 1 83 ? -11.996 9.326 10.004 1.00 63.88 83 ARG A O 1
ATOM 627 N N . ARG A 1 84 ? -13.994 8.456 10.576 1.00 55.62 84 ARG A N 1
ATOM 628 C CA . ARG A 1 84 ? -14.792 9.467 9.878 1.00 55.62 84 ARG A CA 1
ATOM 629 C C . ARG A 1 84 ? -14.388 10.825 10.466 1.00 55.62 84 ARG A C 1
ATOM 631 O O . ARG A 1 84 ? -14.411 10.991 11.685 1.00 55.62 84 ARG A O 1
ATOM 638 N N . GLY A 1 85 ? -13.987 11.773 9.617 1.00 58.50 85 GLY A N 1
ATOM 639 C CA . GLY A 1 85 ? -14.061 13.182 10.003 1.00 58.50 85 GLY A CA 1
ATOM 640 C C . GLY A 1 85 ? -15.520 13.538 10.307 1.00 58.50 85 GLY A C 1
ATOM 641 O O . GLY A 1 85 ? -16.403 12.696 10.139 1.00 58.50 85 GLY A O 1
ATOM 642 N N . SER A 1 86 ? -15.800 14.776 10.726 1.00 56.25 86 SER A N 1
ATOM 643 C CA . SER A 1 86 ? -17.193 15.244 10.789 1.00 56.25 86 SER A CA 1
ATOM 644 C C . SER A 1 86 ? -17.918 14.837 9.505 1.00 56.25 86 SER A C 1
ATOM 646 O O . SER A 1 86 ? -17.452 15.173 8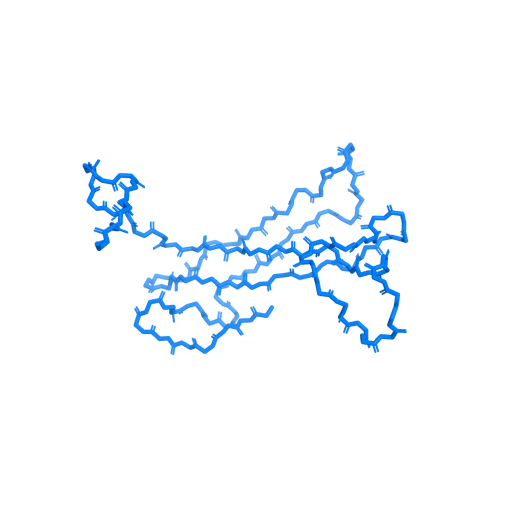.416 1.00 56.25 86 SER A O 1
ATOM 648 N N . ASP A 1 87 ? -19.049 14.136 9.625 1.00 59.22 87 ASP A N 1
ATOM 649 C CA . ASP A 1 87 ? -19.851 13.663 8.484 1.00 59.22 87 ASP A CA 1
ATOM 650 C C . ASP A 1 87 ? -20.184 14.773 7.478 1.00 59.22 87 ASP A C 1
ATOM 652 O O . ASP A 1 87 ? -20.546 14.495 6.337 1.00 59.22 87 ASP A O 1
ATOM 656 N N . LYS A 1 88 ? -20.064 16.032 7.909 1.00 59.16 88 LYS A N 1
ATOM 657 C CA . LYS A 1 88 ? -20.420 17.237 7.168 1.00 59.16 88 LYS A CA 1
ATOM 658 C C . LYS A 1 88 ? -19.254 17.908 6.442 1.00 59.16 88 LYS A C 1
ATOM 660 O O . LYS A 1 88 ? -19.501 18.851 5.699 1.00 59.16 88 LYS A O 1
ATOM 665 N N . VAL A 1 89 ? -18.004 17.489 6.647 1.00 59.53 89 VAL A N 1
ATOM 666 C CA . VAL A 1 89 ? -16.843 18.160 6.038 1.00 59.53 89 VAL A CA 1
ATOM 6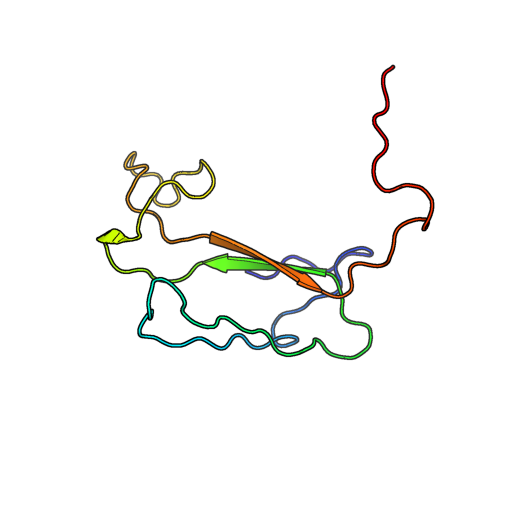67 C C . VAL A 1 89 ? -15.922 17.130 5.399 1.00 59.53 89 VAL A C 1
ATOM 669 O O . VAL A 1 89 ? -15.139 16.467 6.073 1.00 59.53 89 VAL A O 1
ATOM 672 N N . ILE A 1 90 ? -16.025 17.016 4.074 1.00 62.88 90 ILE A N 1
ATOM 673 C CA . ILE A 1 90 ? -15.204 16.111 3.254 1.00 62.88 90 ILE A CA 1
ATOM 674 C C . ILE A 1 90 ? -13.870 16.782 2.871 1.00 62.88 90 ILE A C 1
ATOM 676 O O . ILE A 1 90 ? -12.859 16.099 2.749 1.00 62.88 90 ILE A O 1
ATOM 680 N N . ILE A 1 91 ? -13.843 18.117 2.749 1.00 62.56 91 ILE A N 1
ATOM 681 C CA . ILE A 1 91 ? -12.648 18.934 2.486 1.00 62.56 91 ILE A CA 1
ATOM 682 C C . ILE A 1 91 ? -12.804 20.331 3.107 1.00 62.56 91 ILE A C 1
ATOM 684 O O . ILE A 1 91 ? -13.882 20.920 3.048 1.00 62.56 91 ILE A O 1
ATOM 688 N N . ARG A 1 92 ? -11.723 20.883 3.671 1.00 71.81 92 ARG A N 1
ATOM 689 C CA . ARG A 1 92 ? -11.621 22.292 4.085 1.00 71.81 92 ARG A CA 1
ATOM 690 C C . ARG A 1 92 ? -10.332 22.866 3.511 1.00 71.81 92 ARG A C 1
ATOM 692 O O . ARG A 1 92 ? -9.263 22.311 3.739 1.00 71.81 92 ARG A O 1
ATOM 699 N N . ARG A 1 93 ? -10.439 23.965 2.766 1.00 74.75 93 ARG A N 1
ATOM 700 C CA . ARG A 1 93 ? -9.295 24.760 2.312 1.00 74.75 93 ARG A CA 1
ATOM 701 C C . ARG A 1 93 ? -9.291 26.044 3.126 1.00 74.75 93 ARG A C 1
ATOM 703 O O . ARG A 1 93 ? -10.234 26.822 3.022 1.00 74.75 93 ARG A O 1
ATOM 710 N N . GLU A 1 94 ? -8.279 26.236 3.957 1.00 63.75 94 GLU A N 1
ATOM 711 C CA . GLU A 1 94 ? -8.067 27.518 4.623 1.00 63.75 94 GLU A CA 1
ATOM 712 C C . GLU A 1 94 ? -7.259 28.416 3.682 1.00 63.75 94 GLU A C 1
ATOM 714 O O . GLU A 1 94 ? -6.234 28.005 3.139 1.00 63.75 94 GLU A O 1
ATOM 719 N N . ILE A 1 95 ? -7.788 29.609 3.425 1.00 62.16 95 ILE A N 1
ATOM 720 C CA . ILE A 1 95 ? -7.100 30.700 2.736 1.00 62.16 95 ILE A CA 1
ATOM 721 C C . ILE A 1 95 ? -6.995 31.806 3.783 1.00 62.16 95 ILE A C 1
ATOM 723 O O . ILE A 1 95 ? -8.012 32.140 4.396 1.00 62.16 95 ILE A O 1
ATOM 727 N N . TYR A 1 96 ? -5.776 32.286 4.021 1.00 56.47 96 TYR A N 1
ATOM 728 C CA . TYR A 1 96 ? -5.505 33.439 4.877 1.00 56.47 96 TYR A CA 1
ATOM 729 C C . TYR A 1 96 ? -5.664 34.730 4.075 1.00 56.47 96 TYR A C 1
ATOM 731 O O . TYR A 1 96 ? -5.205 34.735 2.908 1.00 56.47 96 TYR A O 1
#